Protein AF-A0A973V1L1-F1 (afdb_monomer)

Solvent-accessible surface area (backbone atoms only — not comparable to full-atom values): 7802 Å² total; per-residue (Å²): 131,85,85,77,78,77,90,78,83,51,86,90,36,54,80,45,82,38,73,31,75,83,41,66,96,45,7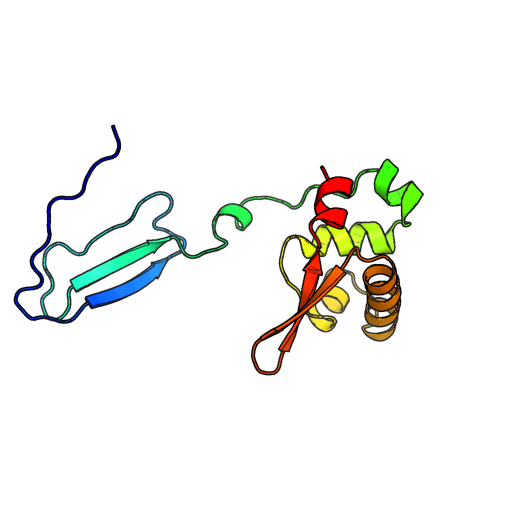3,49,67,53,90,75,54,93,67,44,30,36,42,35,33,59,38,88,71,52,75,64,73,78,53,77,82,71,78,64,51,70,68,45,28,70,74,62,32,59,72,54,25,50,51,58,46,64,28,79,48,74,37,34,56,64,54,50,14,62,76,68,74,45,54,51,67,60,44,48,52,52,51,50,53,35,35,75,70,55,30,35,48,76,50,74,59,90,95,41,60,31,36,32,60,28,75,64,36,52,68,68,72,111

Sequence (130 aa):
PPHRPPPVSLRGHGLVLCPSVFCWPGVTVGKRPVAAGSLRYPARGVAALWESPEPASDALVALVGRTRAMMLTELAQPATTTDLATRLAVTSGAISQHLGVLRAAGLVTTSRDGRVTLHLRTERAEALLA

Secondary structure (DSSP, 8-state):
----PPPPP-TT--EEEEEESSSTT--EE-SS-SSSEEEEEEPTT-GGGSPPPPPPPHHHHHHH-HHHHHHHHHTTS-B-HHHHHHHHT--HHHHHHHHHHHHHTTSEEEEEETTEEEEEE-HHHHHHH-

pLDDT: mean 80.12, std 15.25, range [38.97, 97.44]

Structure (mmCIF, N/CA/C/O backbone):
data_AF-A0A973V1L1-F1
#
_entry.id   AF-A0A973V1L1-F1
#
loop_
_atom_site.group_PDB
_atom_site.id
_atom_site.type_symbol
_atom_site.label_atom_id
_atom_site.label_alt_id
_atom_site.label_comp_id
_atom_site.label_asym_id
_atom_site.label_entity_id
_atom_site.label_seq_id
_atom_site.pdbx_PDB_ins_code
_atom_site.Cartn_x
_atom_site.Cartn_y
_atom_site.Cartn_z
_atom_site.occupancy
_atom_site.B_iso_or_equiv
_atom_site.auth_seq_id
_atom_site.auth_comp_id
_atom_site.auth_asym_id
_atom_site.auth_atom_id
_atom_site.pdbx_PDB_model_num
ATOM 1 N N . PRO A 1 1 ? -10.087 -2.098 -36.500 1.00 38.97 1 PRO A N 1
ATOM 2 C CA . PRO A 1 1 ? -8.833 -2.850 -36.756 1.00 38.97 1 PRO A CA 1
ATOM 3 C C . PRO A 1 1 ? -7.643 -2.243 -35.992 1.00 38.97 1 PRO A C 1
ATOM 5 O O . PRO A 1 1 ? -7.421 -1.039 -36.114 1.00 38.97 1 PRO A O 1
ATOM 8 N N . PRO A 1 2 ? -6.887 -3.017 -35.192 1.00 49.22 2 PRO A N 1
ATOM 9 C CA . PRO A 1 2 ? -5.685 -2.485 -34.562 1.00 49.22 2 PRO A CA 1
ATOM 10 C C . PRO A 1 2 ? -4.680 -2.105 -35.656 1.00 49.22 2 PRO A C 1
ATOM 12 O O . PRO A 1 2 ? -4.354 -2.920 -36.521 1.00 49.22 2 PRO A O 1
ATOM 15 N N . HIS A 1 3 ? -4.229 -0.849 -35.656 1.00 57.78 3 HIS A N 1
ATOM 16 C CA . HIS A 1 3 ? -3.196 -0.395 -36.580 1.00 57.78 3 HIS A CA 1
ATOM 17 C C . HIS A 1 3 ? -1.930 -1.228 -36.317 1.00 57.78 3 HIS A C 1
ATOM 19 O O . HIS A 1 3 ? -1.361 -1.193 -35.229 1.00 57.78 3 HIS A O 1
ATOM 25 N N . ARG A 1 4 ? -1.507 -2.050 -37.280 1.00 56.16 4 ARG A N 1
ATOM 26 C CA . ARG A 1 4 ? -0.195 -2.692 -37.209 1.00 56.16 4 ARG A CA 1
ATOM 27 C C . ARG A 1 4 ? 0.809 -1.658 -37.712 1.00 56.16 4 ARG A C 1
ATOM 29 O O . ARG A 1 4 ? 0.742 -1.318 -38.895 1.00 56.16 4 ARG A O 1
ATOM 36 N N . PRO A 1 5 ? 1.696 -1.106 -36.867 1.00 62.56 5 PRO A N 1
ATOM 37 C CA . PRO A 1 5 ? 2.692 -0.172 -37.361 1.00 62.56 5 PRO A CA 1
ATOM 38 C C . PRO A 1 5 ? 3.592 -0.886 -38.385 1.00 62.56 5 PRO A C 1
ATOM 40 O O . PRO A 1 5 ? 3.906 -2.069 -38.205 1.00 62.56 5 PRO A O 1
ATOM 43 N N . PRO A 1 6 ? 3.986 -0.205 -39.476 1.00 66.94 6 PRO A N 1
ATOM 44 C CA . PRO A 1 6 ? 4.876 -0.787 -40.469 1.00 66.94 6 PRO A CA 1
ATOM 45 C C . PRO A 1 6 ? 6.220 -1.153 -39.818 1.00 66.94 6 PRO A C 1
ATOM 47 O O . PRO A 1 6 ? 6.660 -0.451 -38.901 1.00 66.94 6 PRO A O 1
ATOM 50 N N . PRO A 1 7 ? 6.883 -2.231 -40.270 1.00 68.06 7 PRO A N 1
ATOM 51 C CA . PRO A 1 7 ? 8.177 -2.629 -39.731 1.00 68.06 7 PRO A CA 1
ATOM 52 C C . PRO A 1 7 ? 9.197 -1.494 -39.903 1.00 68.06 7 PRO A C 1
ATOM 54 O O . PRO A 1 7 ? 9.360 -0.950 -40.995 1.00 68.06 7 PRO A O 1
ATOM 57 N N . VAL A 1 8 ? 9.884 -1.131 -38.818 1.00 70.75 8 VAL A N 1
ATOM 58 C CA . VAL A 1 8 ? 10.943 -0.111 -38.821 1.00 70.75 8 VAL A CA 1
ATOM 59 C C . VAL A 1 8 ? 12.290 -0.820 -38.772 1.00 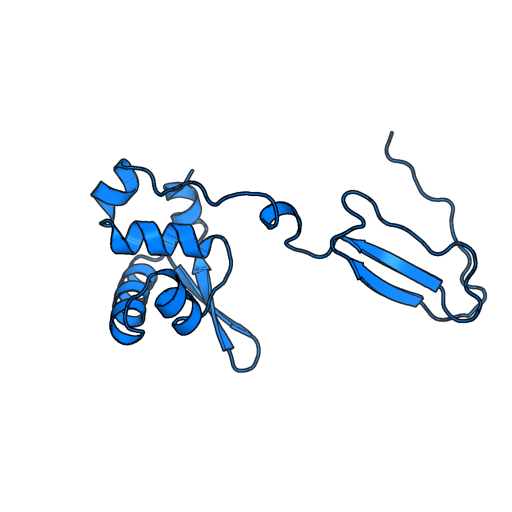70.75 8 VAL A C 1
ATOM 61 O O . VAL A 1 8 ? 12.594 -1.521 -37.810 1.00 70.75 8 VAL A O 1
ATOM 64 N N . SER A 1 9 ? 13.102 -0.645 -39.816 1.00 72.00 9 SER A N 1
ATOM 65 C CA . SER A 1 9 ? 14.472 -1.163 -39.836 1.00 72.00 9 SER A CA 1
ATOM 66 C C . SER A 1 9 ? 15.386 -0.260 -39.015 1.00 72.00 9 SER A C 1
ATOM 68 O O . SER A 1 9 ? 15.498 0.934 -39.290 1.00 72.00 9 SER A O 1
ATOM 70 N N . LEU A 1 10 ? 16.070 -0.845 -38.032 1.00 69.44 10 LEU A N 1
ATOM 71 C CA . LEU A 1 10 ? 17.042 -0.145 -37.194 1.00 69.44 10 LEU A CA 1
ATOM 72 C C . LEU A 1 10 ? 18.412 0.014 -37.874 1.00 69.44 10 LEU A C 1
ATOM 74 O O . LEU A 1 10 ? 19.286 0.659 -37.316 1.00 69.44 10 LEU A O 1
ATOM 78 N N . ARG A 1 11 ? 18.632 -0.543 -39.076 1.00 70.69 11 ARG A N 1
ATOM 79 C CA . ARG A 1 11 ? 19.897 -0.425 -39.839 1.00 70.69 11 ARG A CA 1
ATOM 80 C C . ARG A 1 11 ? 21.169 -0.698 -39.005 1.00 70.69 11 ARG A C 1
ATOM 82 O O . ARG A 1 11 ? 22.167 -0.014 -39.189 1.00 70.69 11 ARG A O 1
ATOM 89 N N . GLY A 1 12 ? 21.120 -1.630 -38.049 1.00 69.56 12 GLY A N 1
ATOM 90 C CA . GLY A 1 12 ? 22.246 -1.941 -37.149 1.00 69.56 12 GLY A CA 1
ATOM 91 C C . GLY A 1 12 ? 22.435 -0.987 -35.958 1.00 69.56 12 GLY A C 1
ATOM 92 O O . GLY A 1 12 ? 23.373 -1.157 -35.189 1.00 69.56 12 GLY A O 1
ATOM 93 N N . HIS A 1 13 ? 21.547 -0.011 -35.780 1.00 69.44 13 HIS A N 1
ATOM 94 C CA . HIS A 1 13 ? 21.552 0.938 -34.670 1.00 69.44 13 HIS A CA 1
ATOM 95 C C . HIS A 1 13 ? 20.780 0.366 -33.464 1.00 69.44 13 HIS A C 1
ATOM 97 O O . HIS A 1 13 ? 19.825 -0.394 -33.637 1.00 69.44 13 HIS A O 1
ATOM 103 N N . GLY A 1 14 ? 21.179 0.727 -32.238 1.00 69.25 14 GLY A N 1
ATOM 104 C CA . GLY A 1 14 ? 20.536 0.250 -31.004 1.00 69.25 14 GLY A CA 1
ATOM 105 C C . GLY A 1 14 ? 19.066 0.677 -30.862 1.00 69.25 14 GLY A C 1
ATOM 106 O O . GLY A 1 14 ? 18.577 1.528 -31.606 1.00 69.25 14 GLY A O 1
ATOM 107 N N . LEU A 1 15 ? 18.356 0.100 -29.887 1.00 78.31 15 LEU A N 1
ATOM 108 C CA . LEU A 1 15 ? 16.971 0.447 -29.547 1.00 78.31 15 LEU A CA 1
ATOM 109 C C . LEU A 1 15 ? 16.909 1.033 -28.132 1.00 78.31 15 LEU A C 1
ATOM 111 O O . LEU A 1 15 ? 17.326 0.390 -27.173 1.00 78.31 15 LEU A O 1
ATOM 115 N N . VAL A 1 16 ? 16.343 2.229 -27.997 1.00 78.31 16 VAL A N 1
ATOM 116 C CA . VAL A 1 16 ? 16.050 2.870 -26.713 1.00 78.31 16 VAL A CA 1
ATOM 117 C C . VAL A 1 16 ? 14.577 2.659 -26.377 1.00 78.31 16 VAL A C 1
ATOM 119 O O . VAL A 1 16 ? 13.687 3.058 -27.132 1.00 78.31 16 VAL A O 1
ATOM 122 N N . LEU A 1 17 ? 14.321 2.046 -25.223 1.00 74.62 17 LEU A N 1
ATOM 123 C CA . LEU A 1 17 ? 12.985 1.895 -24.659 1.00 74.62 17 LEU A CA 1
ATOM 124 C C . LEU A 1 17 ? 12.686 3.092 -23.749 1.00 74.62 17 LEU A C 1
ATOM 126 O O . LEU A 1 17 ? 13.346 3.281 -22.730 1.00 74.62 17 LEU A O 1
ATOM 130 N N . CYS A 1 18 ? 11.690 3.900 -24.113 1.00 78.62 18 CYS A N 1
ATOM 131 C CA . CYS A 1 18 ? 11.263 5.060 -23.333 1.00 78.62 18 CYS A CA 1
ATOM 132 C C . CYS A 1 18 ? 9.859 4.828 -22.753 1.00 78.62 18 CYS A C 1
ATOM 134 O O . CYS A 1 18 ? 8.876 5.018 -23.478 1.00 78.62 18 CYS A O 1
ATOM 136 N N . PRO A 1 19 ? 9.718 4.466 -21.467 1.00 69.06 19 PRO A N 1
ATOM 137 C CA . PRO A 1 19 ? 8.414 4.513 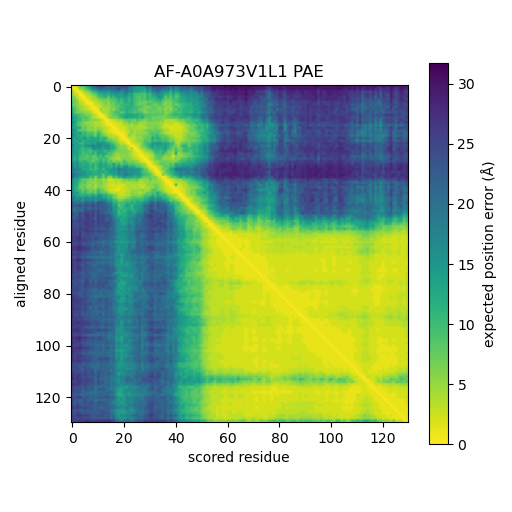-20.814 1.00 69.06 19 PRO A CA 1
ATOM 138 C C . PRO A 1 19 ? 7.901 5.960 -20.794 1.00 69.06 19 PRO A C 1
ATOM 140 O O . PRO A 1 19 ? 8.652 6.892 -20.502 1.00 69.06 19 PRO A O 1
ATOM 143 N N . SER A 1 20 ? 6.630 6.178 -21.127 1.00 69.50 20 SER A N 1
ATOM 144 C CA . SER A 1 20 ? 6.013 7.507 -21.071 1.00 69.50 20 SER A CA 1
ATOM 145 C C . SER A 1 20 ? 4.564 7.438 -20.608 1.00 69.50 20 SER A C 1
ATOM 147 O O . SER A 1 20 ? 3.824 6.522 -20.957 1.00 69.50 20 SER A O 1
ATOM 149 N N . VAL A 1 21 ? 4.163 8.439 -19.826 1.00 63.69 21 VAL A N 1
ATOM 150 C CA . VAL A 1 21 ? 2.782 8.625 -19.360 1.00 63.69 21 VAL A CA 1
ATOM 151 C C . VAL A 1 21 ? 1.908 9.367 -20.382 1.00 63.69 21 VAL A C 1
ATOM 153 O O . VAL A 1 21 ? 0.690 9.301 -20.315 1.00 63.69 21 VAL A O 1
ATOM 156 N N . PHE A 1 22 ? 2.522 10.029 -21.371 1.00 65.75 22 PHE A N 1
ATOM 157 C CA . PHE A 1 22 ? 1.831 10.861 -22.367 1.00 65.75 22 PHE A CA 1
ATOM 158 C C . PHE A 1 22 ? 1.528 10.142 -23.687 1.00 65.75 22 PHE A C 1
ATOM 160 O O . PHE A 1 22 ? 0.878 10.712 -24.556 1.00 65.75 22 PHE A O 1
ATOM 167 N N . CYS A 1 23 ? 2.014 8.913 -23.889 1.00 59.44 23 CYS A N 1
ATOM 168 C CA . CYS A 1 23 ? 1.738 8.150 -25.112 1.00 59.44 23 CYS A CA 1
ATOM 169 C C . CYS A 1 23 ? 0.478 7.283 -25.015 1.00 59.44 23 CYS A C 1
ATOM 171 O O . CYS A 1 23 ? 0.205 6.517 -25.930 1.00 59.44 23 CYS A O 1
ATOM 173 N N . TRP A 1 24 ? -0.300 7.392 -23.938 1.00 56.62 24 TRP A N 1
ATOM 174 C CA . TRP A 1 24 ? -1.526 6.616 -23.776 1.00 56.62 24 TRP A CA 1
ATOM 175 C C . TRP A 1 24 ? -2.544 6.911 -24.902 1.00 56.62 24 TRP A C 1
ATOM 177 O O . TRP A 1 24 ? -2.722 8.082 -25.243 1.00 56.62 24 TRP A O 1
ATOM 187 N N . PRO A 1 25 ? -3.219 5.903 -25.502 1.00 58.66 25 PRO A N 1
ATOM 188 C CA . PRO A 1 25 ? -3.104 4.449 -25.300 1.00 58.66 25 PRO A CA 1
ATOM 189 C C . PRO A 1 25 ? -2.161 3.750 -26.311 1.00 58.66 25 PRO A C 1
ATOM 191 O O . PRO A 1 25 ? -2.189 2.528 -26.455 1.00 58.66 25 PRO A O 1
ATOM 194 N N . GLY A 1 26 ? -1.358 4.503 -27.066 1.00 60.62 26 GLY A N 1
ATOM 195 C CA . GLY A 1 26 ? -0.571 4.012 -28.197 1.00 60.62 26 GLY A CA 1
ATOM 196 C C . GLY A 1 26 ? 0.920 3.796 -27.916 1.00 60.62 26 GLY A C 1
ATOM 197 O O . GLY A 1 26 ? 1.522 4.337 -26.992 1.00 60.62 26 GLY A O 1
ATOM 198 N N . VAL A 1 27 ? 1.551 3.004 -28.778 1.00 58.81 27 VAL A N 1
ATOM 199 C CA . VAL A 1 27 ? 3.010 2.867 -28.836 1.00 58.81 27 VAL A CA 1
ATOM 200 C C . VAL A 1 27 ? 3.516 3.709 -30.001 1.00 58.81 27 VAL A C 1
ATOM 202 O O . VAL A 1 27 ? 3.049 3.547 -31.128 1.00 58.81 27 VAL A O 1
ATOM 205 N N . THR A 1 28 ? 4.489 4.585 -29.752 1.00 66.31 28 THR A N 1
ATOM 206 C CA . THR A 1 28 ? 5.065 5.447 -30.793 1.00 66.31 28 THR A CA 1
ATOM 207 C C . THR A 1 28 ? 6.502 5.035 -31.077 1.00 66.31 28 THR A C 1
ATOM 209 O O . THR A 1 28 ? 7.351 5.053 -30.187 1.00 66.31 28 THR A O 1
ATOM 212 N N . VAL A 1 29 ? 6.787 4.700 -32.337 1.00 65.25 29 VAL A N 1
ATOM 213 C CA . VAL A 1 29 ? 8.132 4.348 -32.814 1.00 65.25 29 VAL A CA 1
ATOM 214 C C . VAL A 1 29 ? 8.748 5.543 -33.537 1.00 65.25 29 VAL A C 1
ATOM 216 O O . VAL A 1 29 ? 8.141 6.099 -34.456 1.00 65.25 29 VAL A O 1
ATOM 219 N N . GLY A 1 30 ? 9.967 5.927 -33.160 1.00 65.50 30 GLY A N 1
ATOM 220 C CA . GLY A 1 30 ? 10.755 6.915 -33.891 1.00 65.50 30 GLY A CA 1
ATOM 221 C C . GLY A 1 30 ? 11.102 6.404 -35.291 1.00 65.50 30 GLY A C 1
ATOM 222 O O . GLY A 1 30 ? 11.903 5.487 -35.442 1.00 65.50 30 GLY A O 1
ATOM 223 N N . LYS A 1 31 ? 10.501 6.994 -36.332 1.00 57.50 31 LYS A N 1
ATOM 224 C CA . LYS A 1 31 ? 10.605 6.508 -37.725 1.00 57.50 31 LYS A CA 1
ATOM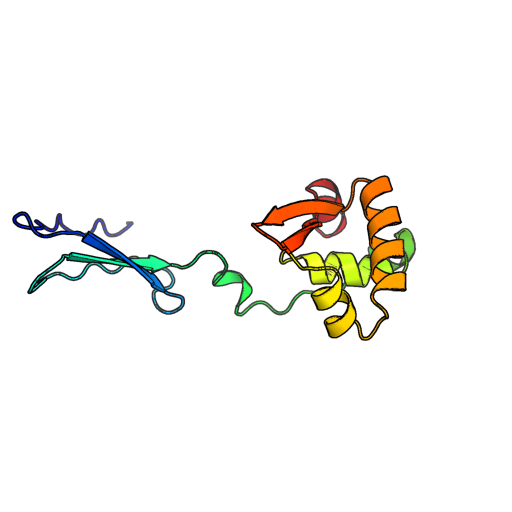 225 C C . LYS A 1 31 ? 11.932 6.842 -38.428 1.00 57.50 31 LYS A C 1
ATOM 227 O O . LYS A 1 31 ? 12.169 6.342 -39.524 1.00 57.50 31 LYS A O 1
ATOM 232 N N . ARG A 1 32 ? 12.780 7.697 -37.840 1.00 58.41 32 ARG A N 1
ATOM 233 C CA . ARG A 1 32 ? 14.076 8.136 -38.400 1.00 58.41 32 ARG A CA 1
ATOM 234 C C . ARG A 1 32 ? 15.116 8.355 -37.292 1.00 58.41 32 ARG A C 1
ATOM 236 O O . ARG A 1 32 ? 15.326 9.494 -36.880 1.00 58.41 32 ARG A O 1
ATOM 243 N N . PRO A 1 33 ? 15.729 7.290 -36.758 1.00 53.88 33 PRO A N 1
ATOM 244 C CA . PRO A 1 33 ? 16.787 7.448 -35.775 1.00 53.88 33 PRO A CA 1
ATOM 245 C C . PRO A 1 33 ? 18.067 7.961 -36.440 1.00 53.88 33 PRO A C 1
ATOM 247 O O . PRO A 1 33 ? 18.528 7.381 -37.417 1.00 53.88 33 PRO A O 1
ATOM 250 N N . VAL A 1 34 ? 18.643 9.038 -35.904 1.00 58.47 34 VAL A N 1
ATOM 251 C CA . VAL A 1 34 ? 19.974 9.536 -36.307 1.00 58.47 34 VAL A CA 1
ATOM 252 C C . VAL A 1 34 ? 21.092 8.709 -35.635 1.00 58.47 34 VAL A C 1
ATOM 254 O O . VAL A 1 34 ? 22.226 8.738 -36.094 1.00 58.47 34 VAL A O 1
ATOM 257 N N . ALA A 1 35 ? 20.767 7.941 -34.577 1.00 61.28 35 ALA A N 1
ATOM 258 C CA . ALA A 1 35 ? 21.725 7.121 -33.818 1.00 61.28 35 ALA A CA 1
ATOM 259 C C . ALA A 1 35 ? 21.156 5.818 -33.211 1.00 61.28 35 ALA A C 1
ATOM 261 O O . ALA A 1 35 ? 21.800 4.787 -33.302 1.00 61.28 35 ALA A O 1
ATOM 262 N N . ALA A 1 36 ? 19.977 5.819 -32.582 1.00 59.38 36 ALA A N 1
ATOM 263 C CA . ALA A 1 36 ? 19.312 4.615 -32.061 1.00 59.38 36 ALA A CA 1
ATOM 264 C C . ALA A 1 36 ? 17.795 4.758 -32.242 1.00 59.38 36 ALA A C 1
ATOM 266 O O . ALA A 1 36 ? 17.258 5.852 -32.047 1.00 59.38 36 ALA A O 1
ATOM 267 N N . GLY A 1 37 ? 17.101 3.691 -32.652 1.00 70.12 37 GLY A N 1
ATOM 268 C CA . GLY A 1 37 ? 15.635 3.668 -32.726 1.00 70.12 37 GLY A CA 1
ATOM 269 C C . GLY A 1 37 ? 15.026 3.916 -31.352 1.00 70.12 37 GLY A C 1
ATOM 270 O O . GLY A 1 37 ? 15.572 3.444 -30.362 1.00 70.12 37 GLY A O 1
ATOM 271 N N . SER A 1 38 ? 13.905 4.631 -31.261 1.00 73.06 38 SER A N 1
ATOM 272 C CA . SER A 1 38 ? 13.210 4.840 -29.986 1.00 73.06 38 SER A CA 1
ATOM 273 C C . SER A 1 38 ? 11.812 4.230 -30.007 1.00 73.06 38 SER A C 1
ATOM 275 O O . SER A 1 38 ? 11.032 4.465 -30.932 1.00 73.06 38 SER A O 1
ATOM 277 N N . LEU A 1 39 ? 11.498 3.437 -28.980 1.00 76.31 39 LEU A N 1
ATOM 278 C CA . LEU A 1 39 ? 10.169 2.890 -28.725 1.00 76.31 39 LEU A CA 1
ATOM 279 C C . LEU A 1 39 ? 9.596 3.573 -27.490 1.00 76.31 39 LEU A C 1
ATOM 281 O O . LEU A 1 39 ? 10.026 3.299 -26.368 1.00 76.31 39 LEU A O 1
ATOM 285 N N . ARG A 1 40 ? 8.619 4.457 -27.693 1.00 79.12 40 ARG A N 1
ATOM 286 C CA . ARG A 1 40 ? 7.857 5.043 -26.596 1.00 79.12 40 ARG A CA 1
ATOM 287 C C . ARG A 1 40 ? 6.636 4.178 -26.322 1.00 79.12 40 ARG A C 1
ATOM 289 O O . ARG A 1 40 ? 5.788 4.028 -27.198 1.00 79.12 40 ARG A O 1
ATOM 296 N N . TYR A 1 41 ? 6.568 3.610 -25.127 1.00 67.88 41 TYR A N 1
ATOM 297 C CA . TYR A 1 41 ? 5.493 2.712 -24.714 1.00 67.88 41 TYR A CA 1
ATOM 298 C C . TYR A 1 41 ? 4.841 3.226 -23.425 1.00 67.88 41 TYR A C 1
ATOM 300 O O . TYR A 1 41 ? 5.503 3.927 -22.648 1.00 67.88 41 TYR A O 1
ATOM 308 N N . PRO A 1 42 ? 3.552 2.917 -23.197 1.00 64.19 42 PRO A N 1
ATOM 309 C CA . PRO A 1 42 ? 2.855 3.366 -22.003 1.00 64.19 42 PRO A CA 1
ATOM 310 C C . PRO A 1 42 ? 3.560 2.841 -20.753 1.00 64.19 42 PRO A C 1
ATOM 312 O O . PRO A 1 42 ? 3.805 1.639 -20.616 1.00 64.19 42 PRO A O 1
ATOM 315 N N . ALA A 1 43 ? 3.892 3.751 -19.837 1.00 69.00 43 ALA A N 1
ATOM 316 C CA . ALA A 1 43 ? 4.360 3.364 -18.515 1.00 69.00 43 ALA A CA 1
ATOM 317 C C . ALA A 1 43 ? 3.264 2.549 -17.797 1.00 69.00 43 ALA A C 1
ATOM 319 O O . ALA A 1 43 ? 2.066 2.783 -17.979 1.00 69.00 43 ALA A O 1
ATOM 320 N N . ARG A 1 44 ? 3.658 1.563 -16.985 1.00 57.84 44 ARG A N 1
ATOM 321 C CA . ARG A 1 44 ? 2.707 0.829 -16.136 1.00 57.84 44 ARG A CA 1
ATOM 322 C C . ARG A 1 44 ? 2.186 1.781 -15.050 1.00 57.84 44 ARG A C 1
ATOM 324 O O . ARG A 1 44 ? 2.984 2.505 -14.468 1.00 57.84 44 ARG A O 1
ATOM 331 N N . GLY A 1 45 ? 0.875 1.786 -14.800 1.00 54.94 45 GLY A N 1
ATOM 332 C CA . GLY A 1 45 ? 0.243 2.616 -13.757 1.00 54.94 45 GLY A CA 1
ATOM 333 C C . GLY A 1 45 ? -0.329 3.967 -14.211 1.00 54.94 45 GLY A C 1
ATOM 334 O O . GLY A 1 45 ? -0.844 4.704 -13.384 1.00 54.94 45 GLY A O 1
ATOM 335 N N . VAL A 1 46 ? -0.299 4.296 -15.509 1.00 54.69 46 VAL A N 1
ATOM 336 C CA . VAL A 1 46 ? -0.827 5.580 -16.031 1.00 54.69 46 VAL A CA 1
ATOM 337 C C . VAL A 1 46 ? -2.358 5.666 -15.973 1.00 54.69 46 VAL A C 1
ATOM 339 O O . VAL A 1 46 ? -2.896 6.760 -15.857 1.00 54.69 46 VAL A O 1
ATOM 342 N N . ALA A 1 47 ? -3.064 4.530 -16.023 1.00 51.25 47 ALA A N 1
ATOM 343 C CA . ALA A 1 47 ? -4.524 4.499 -15.883 1.00 51.25 47 ALA A CA 1
ATOM 344 C C . ALA A 1 47 ? -4.978 5.040 -14.512 1.00 51.25 47 ALA A C 1
ATOM 346 O O . ALA A 1 47 ? -5.875 5.870 -14.448 1.00 51.25 47 ALA A O 1
ATOM 347 N N . ALA A 1 48 ? -4.246 4.698 -13.447 1.00 54.12 48 ALA A N 1
ATOM 348 C CA . ALA A 1 48 ? -4.507 5.173 -12.089 1.00 54.12 48 ALA A CA 1
ATOM 349 C C . ALA A 1 48 ? -4.104 6.644 -11.848 1.00 54.12 48 ALA A C 1
ATOM 351 O O . ALA A 1 48 ? -4.258 7.143 -10.739 1.00 54.12 48 ALA A O 1
ATOM 352 N N . LEU A 1 49 ? -3.550 7.345 -12.849 1.00 52.84 49 LEU A N 1
ATOM 353 C CA . LEU A 1 49 ? -3.132 8.747 -12.706 1.00 52.84 49 LEU A CA 1
ATOM 354 C C . LEU A 1 49 ? -4.321 9.725 -12.757 1.00 52.84 49 LEU A C 1
ATOM 356 O O . LEU A 1 49 ? -4.194 10.857 -12.300 1.00 52.84 49 LEU A O 1
ATOM 360 N N . TRP A 1 50 ? -5.449 9.294 -13.333 1.00 55.31 50 TRP A N 1
ATOM 361 C CA . TRP A 1 50 ? -6.655 10.106 -13.547 1.00 55.31 50 TRP A CA 1
ATOM 362 C C . TRP A 1 50 ? -7.885 9.570 -12.804 1.00 55.31 50 TRP A C 1
ATOM 364 O O . TRP A 1 50 ? -8.943 10.192 -12.846 1.00 55.31 50 TRP A O 1
ATOM 374 N N . GLU A 1 51 ? -7.752 8.426 -12.134 1.00 56.34 51 GLU A N 1
ATOM 375 C CA . GLU A 1 51 ? -8.799 7.836 -11.307 1.00 56.34 51 GLU A CA 1
ATOM 376 C C . GLU A 1 51 ? -8.637 8.335 -9.872 1.00 56.34 51 GLU A C 1
ATOM 378 O O . GLU A 1 51 ? -7.611 8.109 -9.225 1.00 56.34 51 GLU A O 1
ATOM 383 N N . SER A 1 52 ? -9.657 9.027 -9.369 1.00 59.62 52 SER A N 1
ATOM 384 C CA . SER A 1 52 ? -9.773 9.259 -7.935 1.00 59.62 52 SER A CA 1
ATOM 385 C C . SER A 1 52 ? -10.100 7.922 -7.271 1.00 59.62 52 SER A C 1
ATOM 387 O O . SER A 1 52 ? -11.023 7.248 -7.729 1.00 59.62 52 SER A O 1
ATOM 389 N N . PRO A 1 53 ? -9.378 7.513 -6.217 1.00 63.28 53 PRO A N 1
ATOM 390 C CA . PRO A 1 53 ? -9.736 6.307 -5.489 1.00 63.28 53 PRO A CA 1
ATOM 391 C C . PRO A 1 53 ? -11.154 6.459 -4.929 1.00 63.28 53 PRO A C 1
ATOM 393 O O . PRO A 1 53 ? -11.443 7.421 -4.213 1.00 63.28 53 PRO A O 1
ATOM 396 N N . GLU A 1 54 ? -12.031 5.516 -5.271 1.00 71.12 54 GLU A N 1
ATOM 397 C CA . GLU A 1 54 ? -13.378 5.449 -4.706 1.00 71.12 54 GLU A CA 1
ATOM 398 C C . GLU A 1 54 ? -13.285 5.232 -3.187 1.00 71.12 54 GLU A C 1
ATOM 400 O O . GLU A 1 54 ? -12.460 4.432 -2.727 1.00 71.12 54 GLU A O 1
ATOM 405 N N . PRO A 1 55 ? -14.087 5.944 -2.378 1.00 76.69 55 PRO A N 1
ATOM 406 C CA . PRO A 1 55 ? -14.078 5.771 -0.936 1.00 76.69 55 PRO A CA 1
ATOM 407 C C . PRO A 1 55 ? -14.520 4.355 -0.547 1.00 76.69 55 PRO A C 1
ATOM 409 O O . PRO A 1 55 ? -15.324 3.717 -1.225 1.00 76.69 55 PRO A O 1
ATOM 412 N N . ALA A 1 56 ? -14.022 3.872 0.594 1.00 81.06 56 ALA A N 1
ATOM 413 C CA . ALA A 1 56 ? -14.435 2.585 1.143 1.00 81.06 56 ALA A CA 1
ATOM 414 C C . ALA A 1 56 ? -15.961 2.510 1.318 1.00 81.06 56 ALA A C 1
ATOM 416 O O . ALA A 1 56 ? -16.557 3.408 1.914 1.00 81.06 56 ALA A O 1
ATOM 417 N N . SER A 1 57 ? -16.569 1.405 0.880 1.00 87.81 57 SER A N 1
ATOM 418 C CA . SER A 1 57 ? -18.001 1.167 1.071 1.00 87.81 57 SER A CA 1
ATOM 419 C C . SER A 1 57 ? -18.371 1.088 2.558 1.00 87.81 57 SER A C 1
ATOM 421 O O . SER A 1 57 ? -17.601 0.589 3.387 1.00 87.81 57 SER A O 1
ATOM 423 N N . ASP A 1 58 ? -19.584 1.523 2.910 1.00 90.62 58 ASP A N 1
ATOM 424 C CA . ASP A 1 58 ? -20.076 1.471 4.295 1.00 90.62 58 ASP A CA 1
ATOM 425 C C . ASP A 1 58 ? -20.090 0.041 4.856 1.00 90.62 58 ASP A C 1
ATOM 427 O O . ASP A 1 58 ? -19.803 -0.176 6.035 1.00 90.62 58 ASP A O 1
ATOM 431 N N . ALA A 1 59 ? -20.350 -0.955 4.004 1.00 90.81 59 ALA A N 1
ATOM 4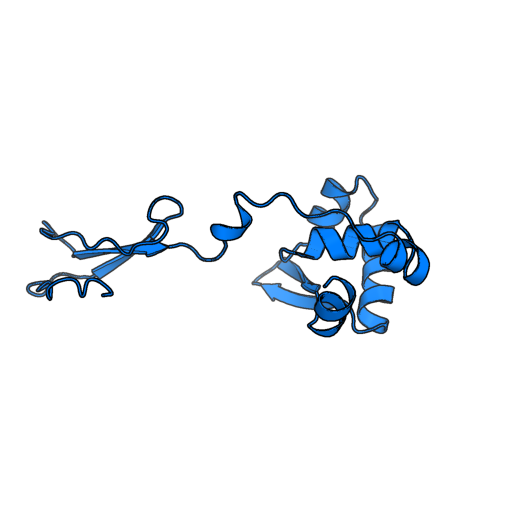32 C CA . ALA A 1 59 ? -20.299 -2.367 4.372 1.00 90.81 59 ALA A CA 1
ATOM 433 C C . ALA A 1 59 ? -18.879 -2.808 4.766 1.00 90.81 59 ALA A C 1
ATOM 435 O O . ALA A 1 59 ? -18.694 -3.486 5.781 1.00 90.81 59 ALA A O 1
ATOM 436 N N . LEU A 1 60 ? -17.861 -2.378 4.014 1.00 91.19 60 LEU A N 1
ATOM 437 C CA . LEU A 1 60 ? -16.467 -2.652 4.351 1.00 91.19 60 LEU A CA 1
ATOM 438 C C . LEU A 1 60 ? -16.072 -1.945 5.651 1.00 91.19 60 LEU A C 1
ATOM 440 O O . LEU A 1 60 ? -15.439 -2.546 6.522 1.00 91.19 60 LEU A O 1
ATOM 444 N N . VAL A 1 61 ? -16.478 -0.684 5.813 1.00 94.31 61 VAL A N 1
ATOM 445 C CA . VAL A 1 61 ? -16.255 0.077 7.049 1.00 94.31 61 VAL A CA 1
ATOM 446 C C . VAL A 1 61 ? -16.896 -0.625 8.246 1.00 94.31 61 VAL A C 1
ATOM 448 O O . VAL A 1 61 ? -16.268 -0.688 9.300 1.00 94.31 61 VAL A O 1
ATOM 451 N N . ALA A 1 62 ? -18.091 -1.196 8.102 1.00 93.69 62 ALA A N 1
ATOM 452 C CA . ALA A 1 62 ? -18.739 -1.963 9.163 1.00 93.69 62 ALA A CA 1
ATOM 453 C C . ALA A 1 62 ? -17.988 -3.267 9.492 1.00 93.69 62 ALA A C 1
ATOM 455 O O . ALA A 1 62 ? -17.864 -3.625 10.663 1.00 93.69 62 ALA A O 1
ATOM 456 N N . LEU A 1 63 ? -17.444 -3.956 8.484 1.00 93.75 63 LEU A N 1
ATOM 457 C CA . LEU A 1 63 ? -16.758 -5.238 8.657 1.00 93.75 63 LEU A CA 1
ATOM 458 C C . LEU A 1 63 ? -15.369 -5.096 9.292 1.00 93.75 63 LEU A C 1
ATOM 460 O O . LEU A 1 63 ? -15.020 -5.817 10.228 1.00 93.75 63 LEU A O 1
ATOM 464 N N . VAL A 1 64 ? -14.543 -4.192 8.761 1.00 92.38 64 VAL A N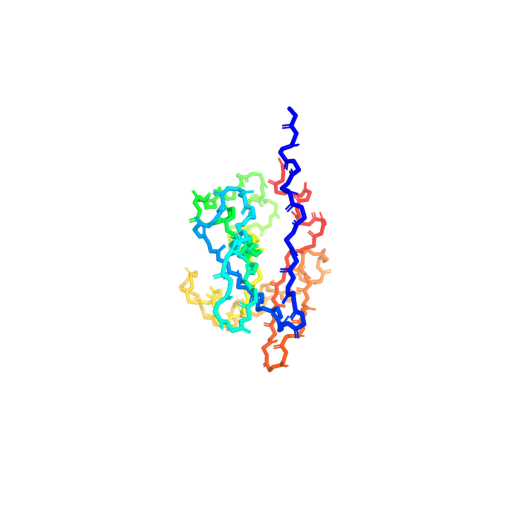 1
ATOM 465 C CA . VAL A 1 64 ? -13.139 -4.051 9.183 1.00 92.38 64 VAL A CA 1
ATOM 466 C C . VAL A 1 64 ? -12.881 -2.776 9.980 1.00 92.38 64 VAL A C 1
ATOM 468 O O . VAL A 1 64 ? -11.796 -2.601 10.533 1.00 92.38 64 VAL A O 1
ATOM 471 N N . GLY A 1 65 ? -13.861 -1.899 10.140 1.00 94.50 65 GLY A N 1
ATOM 472 C CA . GLY A 1 65 ? -13.675 -0.605 10.784 1.00 94.50 65 GLY A CA 1
ATOM 473 C C . GLY A 1 65 ? -13.039 0.421 9.844 1.00 94.50 65 GLY A C 1
ATOM 474 O O . GLY A 1 65 ? -12.277 0.093 8.930 1.00 94.50 65 GLY A O 1
ATOM 475 N N . ARG A 1 66 ? -13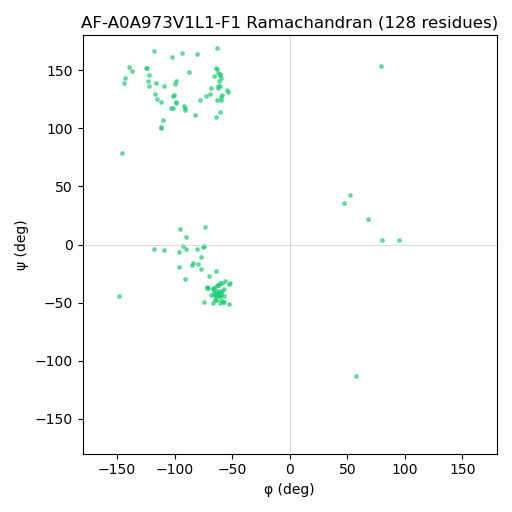.319 1.698 10.117 1.00 92.44 66 ARG A N 1
ATOM 476 C CA . ARG A 1 66 ? -12.962 2.835 9.254 1.00 92.44 66 ARG A CA 1
ATOM 477 C C . ARG A 1 66 ? -11.479 2.880 8.878 1.00 92.44 66 ARG A C 1
ATOM 479 O O . ARG A 1 66 ? -11.157 2.926 7.699 1.00 92.44 66 ARG A O 1
ATOM 486 N N . THR A 1 67 ? -10.572 2.804 9.850 1.00 92.75 67 THR A N 1
ATOM 487 C CA . THR A 1 67 ? -9.126 2.937 9.595 1.00 92.75 67 THR A CA 1
ATOM 488 C C . THR A 1 67 ? -8.584 1.839 8.678 1.00 92.75 67 THR A C 1
ATOM 490 O O . THR A 1 67 ? -7.821 2.123 7.759 1.00 92.75 67 THR A O 1
ATOM 493 N N . ARG A 1 68 ? -8.994 0.580 8.888 1.00 94.69 68 ARG A N 1
ATOM 494 C CA . ARG A 1 68 ? -8.551 -0.544 8.048 1.00 94.69 68 ARG A CA 1
ATOM 495 C C . ARG A 1 68 ? -9.168 -0.477 6.653 1.00 94.69 68 ARG A C 1
ATOM 497 O O . ARG A 1 68 ? -8.473 -0.763 5.687 1.00 94.69 68 ARG A O 1
ATOM 504 N N . ALA A 1 69 ? -10.426 -0.054 6.544 1.00 94.69 69 ALA A N 1
ATOM 505 C CA . ALA A 1 69 ? -11.084 0.165 5.259 1.00 94.69 69 ALA A CA 1
ATOM 506 C C . ALA A 1 69 ? -10.392 1.277 4.444 1.00 94.69 69 ALA A C 1
ATOM 508 O O . ALA A 1 69 ? -10.114 1.094 3.260 1.00 94.69 69 ALA A O 1
ATOM 509 N N . MET A 1 70 ? -10.013 2.386 5.090 1.00 92.38 70 MET A N 1
ATOM 510 C CA . MET A 1 70 ? -9.223 3.455 4.463 1.00 92.38 70 MET A CA 1
ATOM 511 C C . MET A 1 70 ? -7.839 2.968 4.022 1.00 92.38 70 MET A C 1
ATOM 513 O O . MET A 1 70 ? -7.429 3.246 2.902 1.00 92.38 70 MET A O 1
ATOM 517 N N . MET A 1 71 ? -7.132 2.190 4.852 1.00 93.06 71 MET A N 1
ATOM 518 C CA . MET A 1 71 ? -5.845 1.596 4.460 1.00 93.06 71 MET A CA 1
ATOM 519 C C . MET A 1 71 ? -5.974 0.667 3.258 1.00 93.06 71 MET A C 1
ATOM 521 O O . MET A 1 71 ? -5.133 0.710 2.367 1.00 93.06 71 MET A O 1
ATOM 525 N N . LEU A 1 72 ? -7.008 -0.179 3.231 1.00 93.94 72 LEU A N 1
ATOM 526 C CA . LEU A 1 72 ? -7.271 -1.038 2.081 1.00 93.94 72 LEU A CA 1
ATOM 527 C C . LEU A 1 72 ? -7.537 -0.182 0.844 1.00 93.94 72 LEU A C 1
ATOM 529 O O . LEU A 1 72 ? -6.917 -0.427 -0.178 1.00 93.94 72 LEU A O 1
ATOM 533 N N . THR A 1 73 ? -8.334 0.878 0.948 1.00 91.50 73 THR A N 1
ATOM 534 C CA . THR A 1 73 ? -8.580 1.811 -0.165 1.00 91.50 73 THR A CA 1
ATOM 535 C C . THR A 1 73 ? -7.278 2.441 -0.680 1.00 91.50 73 THR A C 1
ATOM 537 O O . THR A 1 73 ? -6.977 2.326 -1.865 1.00 91.50 73 THR A O 1
ATOM 540 N N . GLU A 1 74 ? -6.433 2.979 0.203 1.00 89.75 74 GLU A N 1
ATOM 541 C CA . GLU A 1 74 ? -5.123 3.558 -0.150 1.00 89.75 74 GLU A CA 1
ATOM 542 C C . GLU A 1 74 ? -4.161 2.558 -0.804 1.00 89.75 74 GLU A C 1
ATOM 544 O O . GLU A 1 74 ? -3.389 2.913 -1.695 1.00 89.75 74 GLU A O 1
ATOM 549 N N . LEU A 1 75 ? -4.230 1.286 -0.407 1.00 91.88 75 LEU A N 1
ATOM 550 C CA . LEU A 1 75 ? -3.411 0.210 -0.967 1.00 91.88 75 LEU A CA 1
ATOM 551 C C . LEU A 1 75 ? -3.840 -0.236 -2.376 1.00 91.88 75 LEU A C 1
ATOM 553 O O . LEU A 1 75 ? -3.377 -1.277 -2.841 1.00 91.88 75 LEU A O 1
ATOM 557 N N . ALA A 1 76 ? -4.670 0.556 -3.075 1.00 86.81 76 ALA A N 1
ATOM 558 C CA . ALA A 1 76 ? -4.894 0.421 -4.525 1.00 86.81 76 ALA A CA 1
ATOM 559 C C . ALA A 1 76 ? -3.567 0.428 -5.281 1.00 86.81 76 ALA A C 1
ATOM 561 O O . ALA A 1 76 ? -3.397 -0.236 -6.300 1.00 86.81 76 ALA A O 1
ATOM 562 N N . GLN A 1 77 ? -2.617 1.196 -4.748 1.00 83.69 77 GLN A N 1
ATOM 563 C CA . GLN A 1 77 ? -1.245 1.235 -5.203 1.00 83.69 77 GLN A CA 1
ATOM 564 C C . GLN A 1 77 ? -0.336 0.723 -4.079 1.00 83.69 77 GLN A C 1
ATOM 566 O O . GLN A 1 77 ? -0.549 1.077 -2.915 1.00 83.69 77 GLN A O 1
ATOM 571 N N . PRO A 1 78 ? 0.692 -0.084 -4.398 1.00 89.19 78 PRO A N 1
ATOM 572 C CA . PRO A 1 78 ? 1.669 -0.531 -3.413 1.00 89.19 78 PRO A CA 1
ATOM 573 C C . PRO A 1 78 ? 2.287 0.651 -2.664 1.00 89.19 78 PRO A C 1
ATOM 575 O O . PRO A 1 78 ? 2.749 1.604 -3.290 1.00 89.19 78 PRO A O 1
ATOM 578 N N . ALA A 1 79 ? 2.326 0.584 -1.334 1.00 90.81 79 ALA A N 1
ATOM 579 C CA . ALA A 1 79 ? 2.798 1.694 -0.508 1.00 90.81 79 ALA A CA 1
ATOM 580 C C . ALA A 1 79 ? 3.649 1.210 0.666 1.00 90.81 79 ALA A C 1
ATOM 582 O O . ALA A 1 79 ? 3.482 0.095 1.169 1.00 90.81 79 ALA A O 1
ATOM 583 N N . THR A 1 80 ? 4.563 2.056 1.134 1.00 92.88 80 THR A N 1
ATOM 584 C CA . THR A 1 80 ? 5.317 1.787 2.361 1.00 92.88 80 THR A CA 1
ATOM 585 C C . THR A 1 80 ? 4.499 2.132 3.604 1.00 92.88 80 THR A C 1
ATOM 587 O O . THR A 1 80 ? 3.518 2.874 3.555 1.00 92.88 80 THR A O 1
ATOM 590 N N . THR A 1 81 ? 4.936 1.636 4.764 1.00 93.69 81 THR A N 1
ATOM 591 C CA . THR A 1 81 ? 4.356 2.030 6.059 1.00 93.69 81 THR A CA 1
ATOM 592 C C . THR A 1 81 ? 4.425 3.548 6.271 1.00 93.69 81 THR A C 1
ATOM 594 O O . THR A 1 81 ? 3.491 4.136 6.807 1.00 93.69 81 THR A O 1
ATOM 597 N N . THR A 1 82 ? 5.519 4.185 5.845 1.00 90.44 82 THR A N 1
ATOM 598 C CA . THR A 1 82 ? 5.732 5.635 5.959 1.00 90.44 82 THR A CA 1
ATOM 599 C C . THR A 1 82 ? 4.848 6.432 5.003 1.00 90.44 82 THR A C 1
ATOM 601 O O . THR A 1 82 ? 4.328 7.476 5.395 1.00 90.44 82 THR A O 1
ATOM 604 N N . ASP A 1 83 ? 4.608 5.924 3.791 1.00 91.25 83 ASP A N 1
ATOM 605 C CA . ASP A 1 83 ? 3.685 6.561 2.843 1.00 91.25 83 ASP A CA 1
ATOM 606 C C . ASP A 1 83 ? 2.260 6.553 3.400 1.00 91.25 83 ASP A C 1
ATOM 608 O O . ASP A 1 83 ? 1.607 7.592 3.447 1.00 91.25 83 ASP A O 1
ATOM 612 N N . LEU A 1 84 ? 1.800 5.400 3.902 1.00 92.31 84 LEU A N 1
ATOM 613 C CA . LEU A 1 84 ? 0.478 5.265 4.520 1.00 92.31 84 LEU A CA 1
ATOM 614 C C . LEU A 1 84 ? 0.321 6.146 5.765 1.00 92.31 84 LEU A C 1
ATOM 616 O O . LEU A 1 84 ? -0.717 6.778 5.934 1.00 92.31 84 LEU A O 1
ATOM 620 N N . ALA A 1 85 ? 1.349 6.218 6.616 1.00 91.94 85 ALA A N 1
ATOM 621 C CA . ALA A 1 85 ? 1.367 7.100 7.785 1.00 91.94 85 ALA A CA 1
ATOM 622 C C . ALA A 1 85 ? 1.162 8.566 7.388 1.00 91.94 85 ALA A C 1
ATOM 624 O O . ALA A 1 85 ? 0.354 9.275 7.987 1.00 91.94 85 ALA A O 1
ATOM 625 N N . THR A 1 86 ? 1.853 8.990 6.330 1.00 91.38 86 THR A N 1
ATOM 626 C CA . THR A 1 86 ? 1.784 10.355 5.805 1.00 91.38 86 THR A CA 1
ATOM 627 C C . THR A 1 86 ? 0.405 10.656 5.225 1.00 91.38 86 THR A C 1
ATOM 629 O O . THR A 1 86 ? -0.209 11.650 5.600 1.00 91.38 86 THR A O 1
ATOM 632 N N . ARG A 1 87 ? -0.115 9.785 4.351 1.00 89.31 87 ARG A N 1
ATOM 633 C CA . ARG A 1 87 ? -1.401 9.997 3.664 1.00 89.31 87 ARG A CA 1
ATOM 634 C C . ARG A 1 87 ? -2.595 9.977 4.611 1.00 89.31 87 ARG A C 1
ATOM 636 O O . ARG A 1 87 ? -3.522 10.758 4.442 1.00 89.31 87 ARG A O 1
ATOM 643 N N . LEU A 1 88 ? -2.561 9.101 5.615 1.00 90.38 88 LEU A N 1
ATOM 644 C CA . LEU A 1 88 ? -3.649 8.952 6.581 1.00 90.38 88 LEU A CA 1
ATOM 645 C C . LEU A 1 88 ? -3.497 9.864 7.806 1.00 90.38 88 LEU A C 1
ATOM 647 O O . LEU A 1 88 ? -4.383 9.862 8.655 1.00 90.38 88 LEU A O 1
ATOM 651 N N . ALA A 1 89 ? -2.400 10.623 7.915 1.00 92.62 89 ALA A N 1
ATOM 652 C CA . ALA A 1 89 ? -2.058 11.431 9.089 1.00 92.62 89 ALA A CA 1
ATOM 653 C C . ALA A 1 89 ? -2.076 10.624 10.408 1.00 92.62 89 ALA A C 1
ATOM 655 O O . ALA A 1 89 ? -2.567 11.076 11.443 1.00 92.62 89 ALA A O 1
ATOM 656 N N . VAL A 1 90 ? -1.526 9.406 10.370 1.00 93.56 90 VAL A N 1
ATOM 657 C CA . VAL A 1 90 ? -1.449 8.468 11.504 1.00 93.56 90 VAL A CA 1
ATOM 658 C C . VAL A 1 90 ? 0.007 8.068 11.741 1.00 93.56 90 VAL A C 1
ATOM 660 O O . VAL A 1 90 ? 0.820 8.049 10.824 1.00 93.56 90 VAL A O 1
ATOM 663 N N . THR A 1 91 ? 0.370 7.719 12.975 1.00 95.25 91 THR A N 1
ATOM 664 C CA . THR A 1 91 ? 1.744 7.307 13.298 1.00 95.25 91 THR A CA 1
ATOM 665 C C . THR A 1 91 ? 2.135 5.995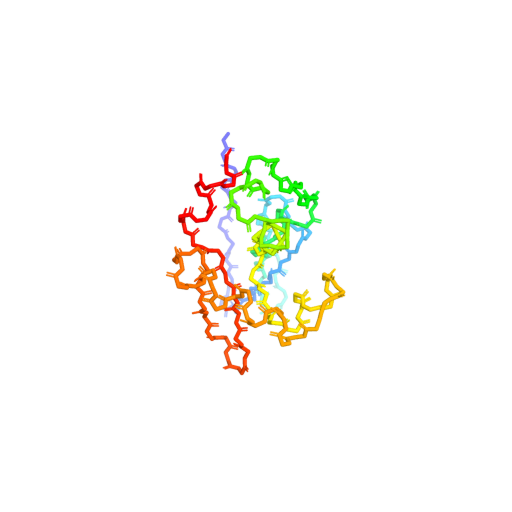 12.611 1.00 95.25 91 THR A C 1
ATOM 667 O O . THR A 1 91 ? 1.342 5.055 12.526 1.00 95.25 91 THR A O 1
ATOM 670 N N . SER A 1 92 ? 3.402 5.868 12.205 1.00 92.81 92 SER A N 1
ATOM 671 C CA . SER A 1 92 ? 3.926 4.637 11.588 1.00 92.81 92 SER A CA 1
ATOM 672 C C . SER A 1 92 ? 3.739 3.393 12.467 1.00 92.81 92 SER A C 1
ATOM 674 O O . SER A 1 92 ? 3.545 2.298 11.944 1.00 92.81 92 SER A O 1
ATOM 676 N N . GLY A 1 93 ? 3.763 3.551 13.796 1.00 95.12 93 GLY A N 1
ATOM 677 C CA . GLY A 1 93 ? 3.499 2.464 14.743 1.00 95.12 93 GLY A CA 1
ATOM 678 C C . GLY A 1 93 ? 2.066 1.938 14.644 1.00 95.12 93 GLY A C 1
ATOM 679 O O . GLY A 1 93 ? 1.868 0.732 14.497 1.00 95.12 93 GLY A O 1
ATOM 680 N N . ALA A 1 94 ? 1.077 2.836 14.632 1.00 94.94 94 ALA A N 1
ATOM 681 C CA . ALA A 1 94 ? -0.325 2.460 14.467 1.00 94.94 94 ALA A CA 1
ATOM 682 C C . ALA A 1 94 ? -0.594 1.864 13.074 1.00 94.94 94 ALA A C 1
ATOM 684 O O . ALA A 1 94 ? -1.258 0.832 12.968 1.00 94.94 94 ALA A O 1
ATOM 685 N N . ILE A 1 95 ? -0.013 2.435 12.009 1.00 96.44 95 ILE A N 1
ATOM 686 C CA . ILE A 1 95 ? -0.085 1.843 10.662 1.00 96.44 95 ILE A CA 1
ATOM 687 C C . ILE A 1 95 ? 0.469 0.412 10.671 1.00 96.44 95 ILE A C 1
ATOM 689 O O . ILE A 1 95 ? -0.191 -0.509 10.196 1.00 96.44 95 ILE A O 1
ATOM 693 N N . SER A 1 96 ? 1.662 0.206 11.238 1.00 95.25 96 SER A N 1
ATOM 694 C CA . SER A 1 96 ? 2.305 -1.111 11.300 1.00 95.25 96 SER A CA 1
ATOM 695 C C . SER A 1 96 ? 1.451 -2.134 12.056 1.00 95.25 96 SER A C 1
ATOM 697 O O . SER A 1 96 ? 1.292 -3.268 11.599 1.00 95.25 96 SER A O 1
ATOM 699 N N . GLN A 1 97 ? 0.828 -1.722 13.166 1.00 97.12 97 GLN A N 1
ATOM 700 C CA . GLN A 1 97 ? -0.099 -2.561 13.926 1.00 97.12 97 GLN A CA 1
ATOM 701 C C . GLN A 1 97 ? -1.300 -2.994 13.074 1.00 97.12 97 GLN A C 1
ATOM 703 O O . GLN A 1 97 ? -1.605 -4.186 12.991 1.00 97.12 97 GLN A O 1
ATOM 708 N N . HIS A 1 98 ? -1.965 -2.053 12.401 1.00 96.62 98 HIS A N 1
ATOM 709 C CA . HIS A 1 98 ? -3.106 -2.367 11.541 1.00 96.62 98 HIS A CA 1
ATOM 710 C C . HIS A 1 98 ? -2.714 -3.244 10.343 1.00 96.62 98 HIS A C 1
ATOM 712 O O . HIS A 1 98 ? -3.432 -4.193 10.027 1.00 96.62 98 HIS A O 1
ATOM 718 N N . LEU A 1 99 ? -1.556 -2.994 9.725 1.00 97.00 99 LEU A N 1
ATOM 719 C CA . LEU A 1 99 ? -1.008 -3.841 8.662 1.00 97.00 99 LEU A CA 1
ATOM 720 C C . LEU A 1 99 ? -0.705 -5.260 9.152 1.00 97.00 99 LEU A C 1
ATOM 722 O O . LEU A 1 99 ? -0.896 -6.213 8.402 1.00 97.00 99 LEU A O 1
ATOM 726 N N . GLY A 1 100 ? -0.262 -5.421 10.401 1.00 97.06 100 GLY A N 1
ATOM 727 C CA . GLY A 1 100 ? -0.089 -6.730 11.030 1.00 97.06 100 GLY A CA 1
ATOM 728 C C . GLY A 1 100 ? -1.399 -7.515 11.088 1.00 97.06 100 GLY A C 1
ATOM 729 O O . GLY A 1 100 ? -1.447 -8.664 10.651 1.00 97.06 100 GLY A O 1
ATOM 730 N N . VAL A 1 101 ? -2.480 -6.872 11.539 1.00 97.44 101 VAL A N 1
ATOM 731 C CA . VAL A 1 101 ? -3.820 -7.484 11.592 1.00 97.44 101 VAL A CA 1
ATOM 732 C C . VAL A 1 101 ? -4.345 -7.811 10.192 1.00 97.44 101 VAL A C 1
ATOM 734 O O . VAL A 1 101 ? -4.843 -8.910 9.966 1.00 97.44 101 VAL A O 1
ATOM 737 N N . LEU A 1 102 ? -4.214 -6.890 9.234 1.00 96.81 102 LEU A N 1
ATOM 738 C CA . LEU A 1 102 ? -4.649 -7.110 7.850 1.00 96.81 102 LEU A CA 1
ATOM 739 C C . LEU A 1 102 ? -3.859 -8.230 7.160 1.00 96.81 102 LEU A C 1
ATOM 741 O O . LEU A 1 102 ? -4.432 -9.000 6.391 1.00 96.81 102 LEU A O 1
ATOM 745 N N . ARG A 1 103 ? -2.561 -8.358 7.458 1.00 97.44 103 ARG A N 1
ATOM 746 C CA . ARG A 1 103 ? -1.730 -9.464 6.970 1.00 97.44 103 ARG A CA 1
ATOM 747 C C . ARG A 1 103 ? -2.141 -10.794 7.591 1.00 97.44 103 ARG A C 1
ATOM 749 O O . ARG A 1 103 ? -2.264 -11.776 6.868 1.00 97.44 103 ARG A O 1
ATOM 756 N N . ALA A 1 104 ? -2.407 -10.824 8.897 1.00 97.00 104 ALA A N 1
ATOM 757 C CA . ALA A 1 104 ? -2.901 -12.023 9.578 1.00 97.00 104 ALA A CA 1
ATOM 758 C C . ALA A 1 104 ? -4.268 -12.477 9.035 1.00 97.00 104 ALA A C 1
ATOM 760 O O . ALA A 1 104 ? -4.511 -13.671 8.904 1.00 97.00 104 ALA A O 1
ATOM 761 N N . ALA A 1 105 ? -5.127 -11.530 8.646 1.00 95.75 105 ALA A N 1
ATOM 762 C CA . ALA A 1 105 ? -6.397 -11.803 7.972 1.00 95.75 105 ALA A CA 1
ATOM 763 C C . ALA A 1 105 ? -6.244 -12.199 6.487 1.00 95.75 105 ALA A C 1
ATOM 765 O O . ALA A 1 105 ? -7.237 -12.471 5.817 1.00 95.75 105 ALA A O 1
ATOM 766 N N . GLY A 1 106 ? -5.020 -12.208 5.947 1.00 96.31 106 GLY A N 1
ATOM 767 C CA . GLY A 1 106 ? -4.757 -12.528 4.546 1.00 96.31 106 GLY A CA 1
ATOM 768 C C . GLY A 1 106 ? -5.293 -11.491 3.559 1.00 96.31 106 GLY A C 1
ATOM 769 O O . GLY A 1 106 ? -5.508 -11.839 2.404 1.00 96.31 106 GLY A O 1
ATOM 770 N N . LEU A 1 107 ? -5.523 -10.251 4.006 1.00 96.25 107 LEU A N 1
ATOM 771 C CA . LEU A 1 107 ? -6.015 -9.143 3.180 1.00 96.25 107 LEU A CA 1
ATOM 772 C C . LEU A 1 107 ? -4.871 -8.328 2.568 1.00 96.25 107 LEU A C 1
ATOM 774 O O . LEU A 1 107 ? -5.012 -7.802 1.467 1.00 96.25 107 LEU A O 1
ATOM 778 N N . VAL A 1 108 ? -3.722 -8.273 3.245 1.00 97.00 108 VAL A N 1
ATOM 779 C CA . VAL A 1 108 ? -2.520 -7.559 2.792 1.00 97.00 108 VAL A CA 1
ATOM 780 C C . VAL A 1 108 ? -1.332 -8.511 2.708 1.00 97.00 108 VAL A C 1
ATOM 782 O O . VAL A 1 108 ? -1.129 -9.345 3.588 1.00 97.00 108 VAL A O 1
ATOM 785 N N . THR A 1 109 ? -0.504 -8.341 1.680 1.00 94.94 109 THR A N 1
ATOM 786 C CA . THR A 1 109 ? 0.800 -8.996 1.541 1.00 94.94 109 THR A CA 1
ATOM 787 C C . THR A 1 109 ? 1.931 -7.968 1.505 1.00 94.94 109 THR A C 1
ATOM 789 O O . THR A 1 109 ? 1.700 -6.767 1.370 1.00 94.94 109 THR A O 1
ATOM 792 N N . THR A 1 110 ? 3.167 -8.436 1.657 1.00 93.19 110 THR A N 1
ATOM 793 C CA . THR A 1 110 ? 4.375 -7.608 1.568 1.00 93.19 110 THR A CA 1
ATOM 794 C C . THR A 1 110 ? 5.314 -8.117 0.506 1.00 93.19 110 THR A C 1
ATOM 796 O O . THR A 1 110 ? 5.614 -9.308 0.471 1.00 93.19 110 THR A O 1
ATOM 799 N N . SER A 1 111 ? 5.857 -7.190 -0.271 1.00 88.56 111 SER A N 1
ATOM 800 C CA . SER A 1 111 ? 6.970 -7.439 -1.175 1.00 88.56 111 SER A CA 1
ATOM 801 C C . SER A 1 111 ? 8.129 -6.512 -0.828 1.00 88.56 111 SER A C 1
ATOM 803 O O . SER A 1 111 ? 7.924 -5.379 -0.388 1.00 88.56 111 SER A O 1
ATOM 805 N N . ARG A 1 112 ? 9.359 -6.995 -1.002 1.00 85.19 112 ARG A N 1
ATOM 806 C CA . ARG A 1 112 ? 10.556 -6.160 -0.881 1.00 85.19 112 ARG A CA 1
ATOM 807 C C . ARG A 1 112 ? 11.017 -5.754 -2.269 1.00 85.19 112 ARG A C 1
ATOM 809 O O . ARG A 1 112 ? 11.332 -6.616 -3.083 1.00 85.19 112 ARG A O 1
ATOM 816 N N . ASP A 1 113 ? 11.090 -4.449 -2.488 1.00 78.44 113 ASP A N 1
ATOM 817 C CA . ASP A 1 113 ? 11.688 -3.847 -3.671 1.00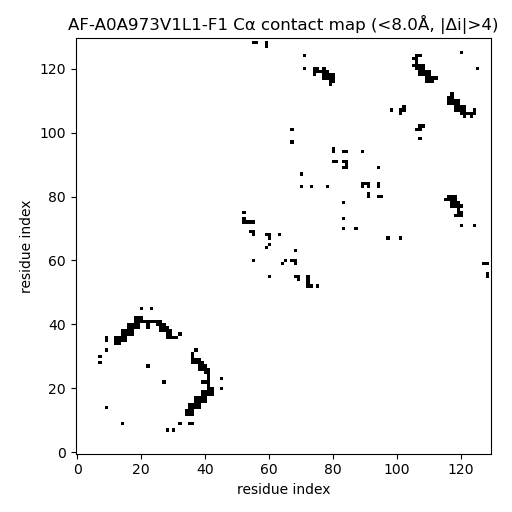 78.44 113 ASP A CA 1
ATOM 818 C C . ASP A 1 113 ? 12.966 -3.109 -3.248 1.00 78.44 113 ASP A C 1
ATOM 820 O O . ASP A 1 113 ? 12.943 -2.044 -2.621 1.00 78.44 113 ASP A O 1
ATOM 824 N N . GLY A 1 114 ? 14.110 -3.757 -3.477 1.00 86.56 114 GLY A N 1
ATOM 825 C CA . GLY A 1 114 ? 15.412 -3.289 -3.011 1.00 86.56 114 GLY A CA 1
ATOM 826 C C . GLY A 1 114 ? 15.468 -3.115 -1.488 1.00 86.56 114 GLY A C 1
ATOM 827 O O . GLY A 1 114 ? 15.432 -4.086 -0.732 1.00 86.56 114 GLY A O 1
ATOM 828 N N . ARG A 1 115 ? 15.598 -1.862 -1.033 1.00 85.81 115 ARG A N 1
ATOM 829 C CA . ARG A 1 115 ? 15.656 -1.498 0.399 1.00 85.81 115 ARG A CA 1
ATOM 830 C C . ARG A 1 115 ? 14.292 -1.138 0.990 1.00 85.81 115 ARG A C 1
ATOM 832 O O . ARG A 1 115 ? 14.207 -0.827 2.174 1.00 85.81 115 ARG A O 1
ATOM 839 N N . VAL A 1 116 ? 13.241 -1.163 0.177 1.00 81.62 116 VAL A N 1
ATOM 840 C CA . VAL A 1 116 ? 11.909 -0.699 0.545 1.00 81.62 116 VAL A CA 1
ATOM 841 C C . VAL A 1 116 ? 10.974 -1.896 0.691 1.00 81.62 116 VAL A C 1
ATOM 843 O O . VAL A 1 116 ? 10.994 -2.825 -0.112 1.00 81.62 116 VAL A O 1
ATOM 846 N N . THR A 1 117 ? 10.155 -1.898 1.745 1.00 89.31 117 THR A N 1
ATOM 847 C CA . THR A 1 117 ? 9.077 -2.884 1.909 1.00 89.31 117 THR A CA 1
ATOM 848 C C . THR A 1 117 ? 7.759 -2.236 1.524 1.00 89.31 117 THR A C 1
ATOM 850 O O . THR A 1 117 ? 7.332 -1.275 2.164 1.00 89.31 117 THR A O 1
ATOM 853 N N . LEU A 1 118 ? 7.129 -2.781 0.490 1.00 93.12 118 LEU A N 1
ATOM 854 C CA . LEU A 1 118 ? 5.826 -2.361 0.004 1.00 93.12 118 LEU A CA 1
ATOM 855 C C . LEU A 1 118 ? 4.757 -3.307 0.537 1.00 93.12 118 LEU A C 1
ATOM 857 O O . LEU A 1 118 ? 4.937 -4.527 0.559 1.00 93.12 118 LEU A O 1
ATOM 861 N N . HIS A 1 119 ? 3.638 -2.730 0.949 1.00 95.06 119 HIS A N 1
ATOM 862 C CA . HIS A 1 119 ? 2.417 -3.443 1.289 1.00 95.06 119 HIS A CA 1
ATOM 863 C C . HIS A 1 119 ? 1.472 -3.369 0.095 1.00 95.06 119 HIS A C 1
ATOM 865 O O . HIS A 1 119 ? 1.411 -2.342 -0.578 1.00 95.06 119 HIS A O 1
ATOM 871 N N . LEU A 1 120 ? 0.775 -4.466 -0.184 1.00 94.44 120 LEU A N 1
ATOM 872 C CA . LEU A 1 120 ? -0.148 -4.598 -1.309 1.00 94.44 120 LEU A CA 1
ATOM 873 C C . LEU A 1 120 ? -1.414 -5.310 -0.846 1.00 94.44 120 LEU A C 1
ATOM 875 O O . LEU A 1 120 ? -1.348 -6.179 0.029 1.00 94.44 120 LEU A O 1
ATOM 879 N N . ARG A 1 121 ? -2.552 -4.994 -1.466 1.00 95.00 121 ARG A N 1
ATOM 880 C CA . ARG A 1 121 ? -3.754 -5.816 -1.324 1.00 95.00 121 ARG A CA 1
ATOM 881 C C . ARG A 1 121 ? -3.525 -7.202 -1.910 1.00 95.00 121 ARG A C 1
ATOM 883 O O . ARG A 1 121 ? -2.713 -7.410 -2.807 1.00 95.00 121 ARG A O 1
ATOM 890 N N . THR A 1 122 ? -4.245 -8.160 -1.360 1.00 94.19 122 THR A N 1
ATOM 891 C CA . THR A 1 122 ? -4.379 -9.495 -1.942 1.00 94.19 122 THR A CA 1
ATOM 892 C C . THR A 1 122 ? -5.631 -9.556 -2.809 1.00 94.19 122 THR A C 1
ATOM 894 O O . THR A 1 122 ? -6.546 -8.758 -2.626 1.00 94.19 122 THR A O 1
ATOM 897 N N . GLU A 1 123 ? -5.736 -10.583 -3.649 1.00 91.88 123 GLU A N 1
ATOM 898 C CA . GLU A 1 123 ? -6.966 -10.898 -4.396 1.00 91.88 123 GLU A CA 1
ATOM 899 C C . GLU A 1 123 ? -8.207 -11.000 -3.487 1.00 91.88 123 GLU A C 1
ATOM 901 O O . GLU A 1 123 ? -9.306 -10.608 -3.865 1.00 91.88 123 GLU A O 1
ATOM 906 N N . ARG A 1 124 ? -8.041 -11.479 -2.242 1.00 94.06 124 ARG A N 1
ATOM 907 C CA . ARG A 1 124 ? -9.134 -11.535 -1.257 1.00 94.06 124 ARG A CA 1
ATOM 908 C C . ARG A 1 124 ? -9.616 -10.151 -0.839 1.00 94.06 124 ARG A C 1
ATOM 910 O O . ARG A 1 124 ? -10.805 -9.973 -0.613 1.00 94.06 124 ARG A O 1
ATOM 917 N N . ALA A 1 125 ? -8.700 -9.199 -0.693 1.00 93.12 125 ALA A N 1
ATOM 918 C CA . ALA A 1 125 ? -9.064 -7.828 -0.373 1.00 93.12 125 ALA A CA 1
ATOM 919 C C . ALA A 1 125 ? -9.714 -7.125 -1.569 1.00 93.12 125 ALA A C 1
ATOM 921 O O . ALA A 1 125 ? -10.677 -6.400 -1.357 1.00 93.12 125 ALA A O 1
ATOM 922 N N . GLU A 1 126 ? -9.247 -7.377 -2.796 1.00 90.69 126 GLU A N 1
ATOM 923 C CA . GLU A 1 126 ? -9.896 -6.860 -4.011 1.00 90.69 126 GLU A CA 1
ATOM 924 C C . GLU A 1 126 ? -11.340 -7.363 -4.132 1.00 90.69 126 GLU A C 1
ATOM 926 O O . GLU A 1 126 ? -12.252 -6.575 -4.352 1.00 90.69 126 GLU A O 1
ATOM 931 N N . ALA A 1 127 ? -11.585 -8.650 -3.864 1.00 89.88 127 ALA A N 1
ATOM 932 C CA . ALA A 1 127 ? -12.937 -9.213 -3.870 1.00 89.88 127 ALA A CA 1
ATOM 933 C C . ALA A 1 127 ? -13.877 -8.620 -2.799 1.00 89.88 127 ALA A C 1
ATOM 935 O O . ALA A 1 127 ? -15.089 -8.705 -2.952 1.00 89.88 127 ALA A O 1
ATOM 936 N N . LEU A 1 128 ? -13.343 -8.049 -1.711 1.00 89.19 128 LEU A N 1
ATOM 937 C CA . LEU A 1 128 ? -14.137 -7.347 -0.691 1.00 89.19 128 LEU A CA 1
ATOM 938 C C . LEU A 1 128 ? -14.412 -5.879 -1.047 1.00 89.19 128 LEU A C 1
ATOM 940 O O . LEU A 1 128 ? -15.252 -5.249 -0.405 1.00 89.19 128 LEU A O 1
ATOM 944 N N . LEU A 1 129 ? -13.646 -5.324 -1.987 1.00 86.81 129 LEU A N 1
ATOM 945 C CA . LEU A 1 129 ? -13.730 -3.931 -2.422 1.00 86.81 129 LEU A CA 1
ATOM 946 C C . LEU A 1 129 ? -14.583 -3.750 -3.686 1.00 86.81 129 LEU A C 1
ATOM 948 O O . LEU A 1 129 ? -15.007 -2.624 -3.939 1.00 86.81 129 LEU A O 1
ATOM 952 N N . ALA A 1 130 ? -14.798 -4.822 -4.456 1.00 79.06 130 ALA A N 1
ATOM 953 C CA . ALA A 1 130 ? -15.665 -4.866 -5.636 1.00 79.06 130 ALA A CA 1
ATOM 954 C C . ALA A 1 130 ? -17.157 -4.855 -5.267 1.00 79.06 130 ALA A C 1
ATOM 956 O O . ALA A 1 130 ? -17.931 -4.236 -6.031 1.00 79.06 130 ALA A O 1
#

Nearest PDB structures (foldseek):
  6cdb-assembly1_A  TM=8.557E-01  e=3.546E-03  Staphylococcus aureus
  6cda-assembly1_A-2  TM=7.976E-01  e=2.940E-03  Staphylococcus aureus
  6j05-assembly1_A  TM=7.270E-01  e=1.785E-03  Acidithiobacillus ferrooxidans
  5k1y-assembly1_F  TM=7.557E-01  e=2.595E-03  Sulfolobus sp. NOB8H2
  2rdp-assembly1_A-2  TM=7.267E-01  e=3.546E-03  Geobacillus stearothermophilus

Radius of gyration: 20.61 Å; Cα contacts (8 Å, |Δi|>4): 159; chains: 1; bounding box: 42×24×55 Å

Foldseek 3Di:
DPDDPPDADQVPAAEAEAADLPQPPDWDWDNDDPGHIYIYHHDPPSVVVPDDQDQQDPVVCVVLNRLLSVVLSVLVDWDALVRSCVVVVHDSVVSVVSLVVCVVVVQWDWDDDDPTITIHGDPVVVVVRD

Mean predicted aligned error: 12.72 Å